Protein AF-X1VTL2-F1 (afdb_monomer_lite)

Radius of gyration: 20.29 Å; chains: 1; bounding box: 48×45×51 Å

Organism: NCBI:txid412755

pLDDT: mean 91.6, std 9.27, range [58.28, 98.62]

Secondary structure (DSSP, 8-state):
------PPPSSSTTBPPEEETTEEE--TTSEEETTTTEEE-SS----SS------SS--TTSEEE--TT--S-SEEEETTTTEEEES-SS-SSSEEE------

Foldseek 3Di:
DDDDPDDDQEDDPQWDWDQDPNDTYTDPQAGQDPVVRDTGHPDDDDDDDDDDQDDPDWALASDFAPDPVRPQTCWGQGRPVCAIEGSHSHAPDNYHYDDDDPD

Structure (mmCIF, N/CA/C/O backbone):
data_AF-X1VTL2-F1
#
_entry.id   AF-X1VTL2-F1
#
loop_
_atom_site.group_PDB
_atom_site.id
_atom_site.type_symbol
_atom_site.label_atom_id
_atom_site.label_alt_id
_atom_site.label_comp_id
_atom_site.label_asym_id
_atom_site.label_entity_id
_atom_site.label_seq_id
_atom_site.pdbx_PDB_ins_code
_atom_site.Cartn_x
_atom_site.Cartn_y
_atom_site.Cartn_z
_atom_site.occupancy
_atom_site.B_iso_or_equiv
_atom_site.auth_seq_id
_atom_site.auth_comp_id
_atom_site.auth_asym_id
_atom_site.auth_atom_id
_atom_site.pdbx_PDB_model_num
ATOM 1 N N . MET A 1 1 ? 30.341 22.150 -33.792 1.00 69.12 1 MET A N 1
ATOM 2 C CA . MET A 1 1 ? 29.719 21.938 -32.472 1.00 69.12 1 MET A CA 1
ATOM 3 C C . MET A 1 1 ? 28.867 20.698 -32.637 1.00 69.12 1 MET A C 1
ATOM 5 O O . MET A 1 1 ? 27.879 20.767 -33.353 1.00 69.12 1 MET A O 1
ATOM 9 N N . GLU A 1 2 ? 29.345 19.554 -32.153 1.00 63.78 2 GLU A N 1
ATOM 10 C CA . GLU A 1 2 ? 28.605 18.291 -32.256 1.00 63.78 2 GLU A CA 1
ATOM 11 C C . GLU A 1 2 ? 27.308 18.436 -31.454 1.00 63.78 2 GLU A C 1
ATOM 13 O O . GLU A 1 2 ? 27.327 18.770 -30.268 1.00 63.78 2 GLU A O 1
ATOM 18 N N . LEU A 1 3 ? 26.179 18.275 -32.135 1.00 66.06 3 LEU A N 1
ATOM 19 C CA . LEU A 1 3 ? 24.852 18.344 -31.545 1.00 66.06 3 LEU A CA 1
ATOM 20 C C . LEU A 1 3 ? 24.576 16.953 -30.973 1.00 66.06 3 LEU A C 1
ATOM 22 O O . LEU A 1 3 ? 24.171 16.051 -31.702 1.00 66.06 3 LEU A O 1
ATOM 26 N N . PHE A 1 4 ? 24.861 16.745 -29.686 1.00 72.88 4 PHE A N 1
ATOM 27 C CA . PHE A 1 4 ? 24.452 15.508 -29.024 1.00 72.88 4 PHE A CA 1
ATOM 28 C C . PHE A 1 4 ? 22.918 15.434 -29.084 1.00 72.88 4 PHE A C 1
ATOM 30 O O . PHE A 1 4 ? 22.262 16.388 -28.651 1.00 72.88 4 PHE A O 1
ATOM 37 N N . PRO A 1 5 ? 22.322 14.366 -29.647 1.00 72.62 5 PRO A N 1
ATOM 38 C CA . PRO A 1 5 ? 20.874 14.243 -29.672 1.00 72.62 5 PRO A CA 1
ATOM 39 C C . PRO A 1 5 ? 20.358 14.276 -28.233 1.00 72.62 5 PRO A C 1
ATOM 41 O O . PRO A 1 5 ? 20.933 13.645 -27.345 1.00 72.62 5 PRO A O 1
ATOM 44 N N . LEU A 1 6 ? 19.282 15.030 -28.001 1.00 66.31 6 LEU A N 1
ATOM 45 C CA . LEU A 1 6 ? 18.597 15.029 -26.714 1.00 66.31 6 LEU A CA 1
ATOM 46 C C . LEU A 1 6 ? 18.097 13.598 -26.476 1.00 66.31 6 LEU A C 1
ATOM 48 O O . LEU A 1 6 ? 17.158 13.150 -27.136 1.00 66.31 6 LEU A O 1
ATOM 52 N N . LEU A 1 7 ? 18.765 12.857 -25.591 1.00 72.88 7 LEU A N 1
ATOM 53 C CA . LEU A 1 7 ? 18.305 11.543 -25.158 1.00 72.88 7 LEU A CA 1
ATOM 54 C C . LEU A 1 7 ? 16.907 11.727 -24.562 1.00 72.88 7 LEU A C 1
ATOM 56 O O . LEU A 1 7 ? 16.725 12.456 -23.586 1.00 72.88 7 LEU A O 1
ATOM 60 N N . ARG A 1 8 ? 15.907 11.117 -25.198 1.00 83.88 8 ARG A N 1
ATOM 61 C CA . ARG A 1 8 ? 14.551 11.062 -24.653 1.00 83.88 8 ARG A CA 1
ATOM 62 C C . ARG A 1 8 ? 14.554 10.032 -23.517 1.00 83.88 8 ARG A C 1
ATOM 64 O O . ARG A 1 8 ? 15.197 8.996 -23.688 1.00 83.88 8 ARG A O 1
ATOM 71 N N . PRO A 1 9 ? 13.861 10.286 -22.394 1.00 89.94 9 PRO A N 1
ATOM 72 C CA . PRO A 1 9 ? 13.593 9.242 -21.409 1.00 89.94 9 PRO A CA 1
ATOM 73 C C . PRO A 1 9 ? 12.948 8.023 -22.085 1.00 89.94 9 PRO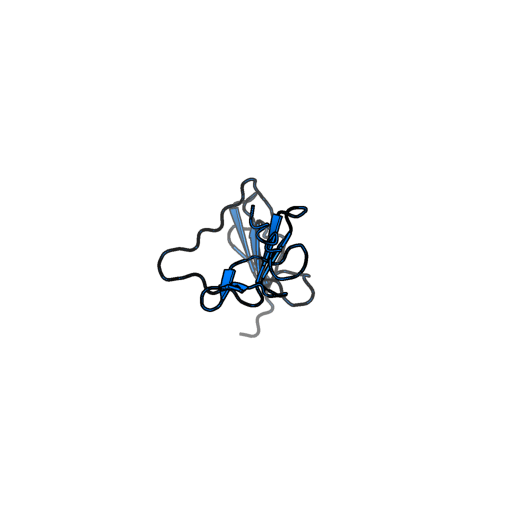 A C 1
ATOM 75 O O . PRO A 1 9 ? 12.203 8.186 -23.058 1.00 89.94 9 PRO A O 1
ATOM 78 N N . ALA A 1 10 ? 13.255 6.822 -21.604 1.00 91.75 10 ALA A N 1
ATOM 79 C CA . ALA A 1 10 ? 12.615 5.595 -22.063 1.00 91.75 10 ALA A CA 1
ATOM 80 C C . ALA A 1 10 ? 11.128 5.571 -21.659 1.00 91.75 10 ALA A C 1
ATOM 82 O O . ALA A 1 10 ? 10.749 6.200 -20.675 1.00 91.75 10 ALA A O 1
ATOM 83 N N . GLY A 1 11 ? 10.291 4.831 -22.389 1.00 93.62 11 GLY A N 1
ATOM 84 C CA . GLY A 1 11 ? 8.904 4.589 -21.978 1.00 93.62 11 GLY A CA 1
ATOM 85 C C . GLY A 1 11 ? 7.888 5.690 -22.283 1.00 93.62 11 GLY A C 1
ATOM 86 O O . GLY A 1 11 ? 8.177 6.688 -22.950 1.00 93.62 11 GLY A O 1
ATOM 87 N N . ASN A 1 12 ? 6.662 5.464 -21.810 1.00 94.44 12 ASN A N 1
ATOM 88 C CA . ASN A 1 12 ? 5.560 6.428 -21.865 1.00 94.44 12 ASN A CA 1
ATOM 89 C C . ASN A 1 12 ? 5.587 7.404 -20.676 1.00 94.44 12 ASN A C 1
ATOM 91 O O . ASN A 1 12 ? 6.326 7.224 -19.710 1.00 94.44 12 ASN A O 1
ATOM 95 N N . ASP A 1 13 ? 4.739 8.440 -20.733 1.00 94.06 13 ASP A N 1
ATOM 96 C CA . ASP A 1 13 ? 4.526 9.327 -19.585 1.00 94.06 13 ASP A CA 1
ATOM 97 C C . ASP A 1 13 ? 4.101 8.511 -18.353 1.00 94.06 13 ASP A C 1
ATOM 99 O O . ASP A 1 13 ? 3.363 7.534 -18.476 1.00 94.06 13 ASP A O 1
ATOM 103 N N . THR A 1 14 ? 4.561 8.925 -17.172 1.00 95.88 14 THR A N 1
ATOM 104 C CA . THR A 1 14 ? 4.459 8.230 -15.868 1.00 95.88 14 THR A CA 1
ATOM 105 C C . THR A 1 14 ? 5.358 7.012 -15.643 1.00 95.88 14 THR A C 1
ATOM 107 O O . THR A 1 14 ? 5.531 6.639 -14.483 1.00 95.88 14 THR A O 1
ATOM 110 N N . GLU A 1 15 ? 5.975 6.410 -16.664 1.00 97.06 15 GLU A N 1
ATOM 111 C CA . GLU A 1 15 ? 6.901 5.287 -16.446 1.00 97.06 15 GLU A CA 1
ATOM 112 C C . GLU A 1 15 ? 8.207 5.764 -15.786 1.00 97.06 15 GLU A C 1
ATOM 114 O O . GLU A 1 15 ? 8.859 6.718 -16.229 1.00 97.06 15 GLU A O 1
ATOM 119 N N . VAL A 1 16 ? 8.599 5.100 -14.696 1.00 96.25 16 VAL A N 1
ATOM 120 C CA . VAL A 1 16 ? 9.783 5.480 -13.917 1.00 96.25 16 VAL A CA 1
ATOM 121 C C . VAL A 1 16 ? 11.052 5.034 -14.644 1.00 96.25 16 VAL A C 1
ATOM 123 O O . VAL A 1 16 ? 11.164 3.891 -15.078 1.00 96.25 16 VAL A O 1
ATOM 126 N N . GLN A 1 17 ? 12.034 5.935 -14.747 1.00 95.12 17 GLN A N 1
ATOM 127 C CA . GLN A 1 17 ? 13.349 5.615 -15.305 1.00 95.12 17 GLN A CA 1
ATOM 128 C C . GLN A 1 17 ? 14.195 4.849 -14.290 1.00 95.12 17 GLN A C 1
ATOM 130 O O . GLN A 1 17 ? 14.367 5.303 -13.156 1.00 95.12 17 GLN A O 1
ATOM 135 N N . PHE A 1 18 ? 14.797 3.743 -14.713 1.00 94.38 18 PHE A N 1
ATOM 136 C CA . PHE A 1 18 ? 15.748 2.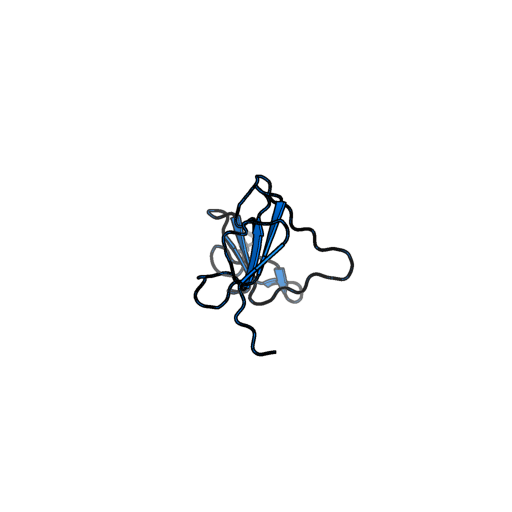989 -13.898 1.00 94.38 18 PHE A CA 1
ATOM 137 C C . PHE A 1 18 ? 16.959 2.542 -14.718 1.00 94.38 18 PHE A C 1
ATOM 139 O O . PHE A 1 18 ? 16.982 2.644 -15.942 1.00 94.38 18 PHE A O 1
ATOM 146 N N . ASN A 1 19 ? 18.003 2.085 -14.027 1.00 92.81 19 ASN A N 1
ATOM 147 C CA . ASN A 1 19 ? 19.170 1.495 -14.672 1.00 92.81 19 ASN A CA 1
ATOM 148 C C . ASN A 1 19 ? 18.842 0.070 -15.130 1.00 92.81 19 ASN A C 1
ATOM 150 O O . ASN A 1 19 ? 18.685 -0.820 -14.295 1.00 92.81 19 ASN A O 1
ATOM 154 N N . ASP A 1 20 ? 18.796 -0.135 -16.438 1.00 94.25 20 ASP A N 1
ATOM 155 C CA . ASP A 1 20 ? 18.550 -1.420 -17.080 1.00 94.25 20 ASP A CA 1
ATOM 156 C C . ASP A 1 20 ? 19.814 -1.872 -17.816 1.00 94.25 20 ASP A C 1
ATOM 158 O O . ASP A 1 20 ? 20.006 -1.607 -18.995 1.00 94.25 20 ASP A O 1
ATOM 162 N N . GLY A 1 21 ? 20.767 -2.467 -17.097 1.00 93.31 21 GLY A N 1
ATOM 163 C CA . GLY A 1 21 ? 22.008 -2.933 -17.725 1.00 93.31 21 GLY A CA 1
ATOM 164 C C . GLY A 1 21 ? 22.891 -1.811 -18.294 1.00 93.31 21 GLY A C 1
ATOM 165 O O . GLY A 1 21 ? 23.461 -1.966 -19.371 1.00 93.31 21 GLY A O 1
ATOM 166 N N . LEU A 1 22 ? 23.057 -0.711 -17.547 1.00 91.38 22 LEU A N 1
ATOM 167 C CA . LEU A 1 22 ? 23.854 0.485 -17.888 1.00 91.38 22 LEU A CA 1
ATOM 168 C C . LEU A 1 22 ? 23.204 1.443 -18.900 1.00 91.38 22 LEU A C 1
ATOM 170 O O . LEU A 1 22 ? 23.845 2.409 -19.318 1.00 91.38 22 LEU A O 1
ATOM 174 N N . ILE A 1 23 ? 21.938 1.223 -19.254 1.00 89.69 23 ILE A N 1
ATOM 175 C CA . ILE A 1 23 ? 21.105 2.181 -19.993 1.00 89.69 23 ILE A CA 1
ATOM 176 C C . ILE A 1 23 ? 19.915 2.627 -19.136 1.00 89.69 23 ILE A C 1
ATOM 178 O O . ILE A 1 23 ? 19.567 1.977 -18.153 1.00 89.69 23 ILE A O 1
ATOM 182 N N . PHE A 1 24 ? 19.287 3.749 -19.492 1.00 92.94 24 PHE A N 1
ATOM 183 C CA . PHE A 1 24 ? 18.001 4.124 -18.902 1.00 92.94 24 PHE A CA 1
ATOM 184 C C . PHE A 1 24 ? 16.898 3.272 -19.533 1.00 92.94 24 PHE A C 1
ATOM 186 O O . PHE A 1 24 ? 16.674 3.355 -20.741 1.00 92.94 24 PHE A O 1
ATOM 193 N N . GLY A 1 25 ? 16.245 2.454 -18.715 1.00 94.44 25 GLY A N 1
ATOM 194 C CA . GLY A 1 25 ? 15.076 1.662 -19.078 1.00 94.44 25 GLY A CA 1
ATOM 195 C C . GLY A 1 25 ? 13.810 2.178 -18.399 1.00 94.44 25 GLY A C 1
ATOM 196 O O . GLY A 1 25 ? 13.857 3.076 -17.550 1.00 94.44 25 GLY A O 1
ATOM 197 N N . SER A 1 26 ? 12.681 1.589 -18.782 1.00 95.50 26 SER A N 1
ATOM 198 C CA . SER A 1 26 ? 11.372 1.788 -18.163 1.00 95.50 26 SER A CA 1
ATOM 199 C C . SER A 1 26 ? 10.588 0.472 -18.147 1.00 95.50 26 SER A C 1
ATOM 201 O O . SER A 1 26 ? 10.942 -0.483 -18.840 1.00 95.50 26 SER A O 1
ATOM 203 N N . ASP A 1 27 ? 9.524 0.416 -17.347 1.00 94.31 27 ASP A N 1
ATOM 204 C CA . ASP A 1 27 ? 8.582 -0.702 -17.295 1.00 94.31 27 ASP A CA 1
ATOM 205 C C . ASP A 1 27 ? 7.172 -0.126 -17.143 1.00 94.31 27 ASP A C 1
ATOM 207 O O . ASP A 1 27 ? 6.911 0.679 -16.248 1.00 94.31 27 ASP A O 1
ATOM 211 N N . SER A 1 28 ? 6.248 -0.560 -18.000 1.00 94.75 28 SER A N 1
ATOM 212 C CA . SER A 1 28 ? 4.839 -0.147 -17.965 1.00 94.75 28 SER A CA 1
ATOM 213 C C . SER A 1 28 ? 4.122 -0.442 -16.639 1.00 94.75 28 SER A C 1
ATOM 215 O O . SER A 1 28 ? 3.092 0.163 -16.346 1.00 94.75 28 SER A O 1
ATOM 217 N N . THR A 1 29 ? 4.646 -1.367 -15.832 1.00 95.06 29 THR A N 1
ATOM 218 C CA . THR A 1 29 ? 4.112 -1.732 -14.514 1.00 95.06 29 THR A CA 1
ATOM 219 C 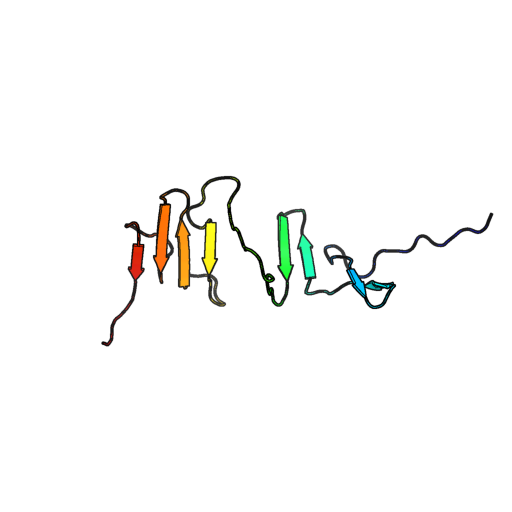C . THR A 1 29 ? 4.785 -0.991 -13.364 1.00 95.06 29 THR A C 1
ATOM 221 O O . THR A 1 29 ? 4.336 -1.145 -12.229 1.00 95.06 29 THR A O 1
ATOM 224 N N . TYR A 1 30 ? 5.819 -0.185 -13.636 1.00 96.56 30 TYR A N 1
ATOM 225 C CA . TYR A 1 30 ? 6.492 0.666 -12.658 1.00 96.56 30 TYR A CA 1
ATOM 226 C C . TYR A 1 30 ? 6.272 2.144 -12.996 1.00 96.56 30 TYR A C 1
ATOM 228 O O . TYR A 1 30 ? 7.049 2.771 -13.722 1.00 96.56 30 TYR A O 1
ATOM 236 N N . THR A 1 31 ? 5.189 2.711 -12.464 1.00 97.31 31 THR A N 1
ATOM 237 C CA . THR A 1 31 ? 4.754 4.074 -12.794 1.00 97.31 31 THR A CA 1
ATOM 238 C C . THR A 1 31 ? 4.643 4.965 -11.562 1.00 97.31 31 THR A C 1
ATOM 240 O O . THR A 1 31 ? 4.344 4.502 -10.461 1.00 97.31 31 THR A O 1
ATOM 243 N N . PHE A 1 32 ? 4.859 6.268 -11.749 1.00 97.88 32 PHE A N 1
ATOM 244 C CA . PHE A 1 32 ? 4.520 7.308 -10.782 1.00 97.88 32 PHE A CA 1
ATOM 245 C C . PHE A 1 32 ? 3.629 8.361 -11.444 1.00 97.88 32 PHE A C 1
ATOM 247 O O . PHE A 1 32 ? 4.055 9.091 -12.343 1.00 97.88 32 PHE A O 1
ATOM 254 N N . ASN A 1 33 ? 2.386 8.464 -10.979 1.00 96.75 33 ASN A N 1
ATOM 255 C CA . ASN A 1 33 ? 1.450 9.483 -11.433 1.00 96.75 33 ASN A CA 1
ATOM 256 C C . ASN A 1 33 ? 1.454 10.671 -10.463 1.00 96.75 33 ASN A C 1
ATOM 258 O O . ASN A 1 33 ? 0.816 10.626 -9.416 1.00 96.75 33 ASN A O 1
ATOM 262 N N . LYS A 1 34 ? 2.123 11.763 -10.847 1.00 95.50 34 LYS A N 1
ATOM 263 C CA . LYS A 1 34 ? 2.217 12.999 -10.046 1.00 95.50 34 LYS A CA 1
ATOM 264 C C . LYS A 1 34 ? 0.888 13.730 -9.832 1.00 95.50 34 LYS A C 1
ATOM 266 O O . LYS A 1 34 ? 0.820 14.631 -9.010 1.00 95.50 34 LYS A O 1
ATOM 271 N N . ALA A 1 35 ? -0.136 13.444 -10.639 1.00 96.00 35 ALA A N 1
ATOM 272 C CA . ALA A 1 35 ? -1.442 14.074 -10.465 1.00 96.00 35 ALA A CA 1
ATOM 273 C C . ALA A 1 35 ? -2.208 13.445 -9.293 1.00 96.00 35 ALA A C 1
ATOM 275 O O . ALA A 1 35 ? -3.050 14.107 -8.693 1.00 96.00 35 ALA A O 1
ATOM 276 N N . THR A 1 36 ? -1.915 12.181 -8.978 1.00 94.25 36 THR A N 1
ATOM 277 C CA . THR A 1 36 ? -2.555 11.410 -7.904 1.00 94.25 36 THR A CA 1
ATOM 278 C C . THR A 1 36 ? -1.569 10.973 -6.817 1.00 94.25 36 THR A C 1
ATOM 280 O O . THR A 1 36 ? -1.941 10.196 -5.942 1.00 94.25 36 THR A O 1
ATOM 283 N N . ASP A 1 37 ? -0.307 11.404 -6.908 1.00 94.12 37 ASP A N 1
ATOM 284 C CA . ASP A 1 37 ? 0.825 10.974 -6.075 1.00 94.12 37 ASP A CA 1
ATOM 285 C C . ASP A 1 37 ? 0.897 9.450 -5.874 1.00 94.12 37 ASP A C 1
ATOM 287 O O . ASP A 1 37 ? 1.236 8.941 -4.806 1.00 94.12 37 ASP A O 1
ATOM 291 N N . THR A 1 38 ? 0.551 8.696 -6.921 1.00 93.19 38 THR A N 1
ATOM 292 C CA . THR A 1 38 ? 0.428 7.237 -6.854 1.00 93.19 38 THR A CA 1
ATOM 293 C C . THR A 1 38 ? 1.633 6.567 -7.492 1.00 93.19 38 THR A C 1
ATOM 295 O O . THR A 1 38 ? 1.906 6.772 -8.675 1.00 93.19 38 THR A O 1
ATOM 298 N N . LEU A 1 39 ? 2.317 5.720 -6.723 1.00 95.19 39 LEU A N 1
ATOM 299 C CA . LEU A 1 39 ? 3.282 4.756 -7.238 1.00 95.19 39 LEU A CA 1
ATOM 300 C C . LEU A 1 39 ? 2.573 3.427 -7.524 1.00 95.19 39 LEU A C 1
ATOM 302 O O . LEU A 1 39 ? 1.941 2.873 -6.627 1.00 95.19 39 LEU A O 1
ATOM 306 N N . THR A 1 40 ? 2.720 2.895 -8.736 1.00 95.25 40 THR A N 1
ATOM 307 C CA . THR A 1 40 ? 2.258 1.546 -9.094 1.00 95.25 40 THR A CA 1
ATOM 308 C C . THR A 1 40 ? 3.462 0.661 -9.368 1.00 95.25 40 THR A C 1
ATOM 310 O O . THR A 1 40 ? 4.369 1.059 -10.095 1.00 95.25 40 THR A O 1
ATOM 313 N N . VAL A 1 41 ? 3.463 -0.533 -8.779 1.00 95.31 41 VAL A N 1
ATOM 314 C CA . VAL A 1 41 ? 4.418 -1.612 -9.052 1.00 95.31 41 VAL A CA 1
ATOM 315 C C . VAL A 1 41 ? 3.642 -2.920 -9.145 1.00 95.31 41 VAL A C 1
ATOM 317 O O . VAL A 1 41 ? 2.765 -3.168 -8.320 1.00 95.31 41 VAL A O 1
ATOM 320 N N . GLY A 1 42 ? 3.955 -3.773 -10.124 1.00 91.88 42 GLY A N 1
ATOM 321 C CA . GLY A 1 42 ? 3.281 -5.072 -10.261 1.00 91.88 42 GLY A CA 1
ATOM 322 C C . GLY A 1 42 ? 3.469 -5.982 -9.037 1.00 91.88 42 GLY A C 1
ATOM 323 O O . GLY A 1 42 ? 2.564 -6.722 -8.660 1.00 91.88 42 GLY A O 1
ATOM 324 N N . CYS A 1 43 ? 4.633 -5.903 -8.388 1.00 88.38 43 CYS A N 1
ATOM 325 C CA . CYS A 1 43 ? 4.927 -6.564 -7.120 1.00 88.38 43 CYS A CA 1
ATOM 326 C C . CYS A 1 43 ? 5.955 -5.736 -6.336 1.00 88.38 43 CYS A C 1
ATOM 328 O O . CYS A 1 43 ? 6.943 -5.276 -6.907 1.00 88.38 43 CYS A O 1
ATOM 330 N N . ALA A 1 44 ? 5.744 -5.564 -5.029 1.00 89.25 44 ALA A N 1
ATOM 331 C CA . ALA A 1 44 ? 6.663 -4.857 -4.144 1.00 89.25 44 ALA A CA 1
ATOM 332 C C . ALA A 1 44 ? 7.246 -5.813 -3.098 1.00 89.25 44 ALA A C 1
ATOM 334 O O . ALA A 1 44 ? 6.514 -6.380 -2.291 1.00 89.25 44 ALA A O 1
ATOM 335 N N . THR A 1 45 ? 8.572 -5.951 -3.061 1.00 88.25 45 THR A N 1
ATOM 336 C CA . THR A 1 45 ? 9.292 -6.517 -1.909 1.00 88.25 45 THR A CA 1
ATOM 337 C C . THR A 1 45 ? 10.104 -5.401 -1.261 1.00 88.25 45 THR A C 1
ATOM 339 O O . THR A 1 45 ? 10.951 -4.799 -1.917 1.00 88.25 45 THR A O 1
ATOM 342 N N . ILE A 1 46 ? 9.850 -5.108 0.017 1.00 88.62 46 ILE A N 1
ATOM 343 C CA . ILE A 1 46 ? 10.565 -4.070 0.775 1.00 88.62 46 ILE A CA 1
ATOM 344 C C . ILE A 1 46 ? 11.636 -4.764 1.634 1.00 88.62 46 ILE A C 1
ATOM 346 O O . ILE A 1 46 ? 11.325 -5.691 2.376 1.00 88.62 46 ILE A O 1
ATOM 350 N N . GLY A 1 47 ? 12.902 -4.364 1.454 1.00 83.12 47 GLY A N 1
ATOM 351 C CA . GLY A 1 47 ? 14.107 -5.042 1.961 1.00 83.12 47 GLY A CA 1
ATOM 352 C C . GLY A 1 47 ? 14.348 -4.993 3.486 1.00 83.12 47 GLY A C 1
ATOM 353 O O . GLY A 1 47 ? 13.458 -4.651 4.258 1.00 83.12 47 GLY A O 1
ATOM 354 N N . PRO A 1 48 ? 15.570 -5.331 3.951 1.00 74.62 48 PRO A N 1
ATOM 355 C CA . PRO A 1 48 ? 15.800 -6.023 5.229 1.00 74.62 48 PRO A CA 1
ATOM 356 C C . PRO A 1 48 ? 15.708 -5.167 6.502 1.00 74.62 48 PRO A C 1
ATOM 358 O O . PRO A 1 48 ? 15.980 -5.679 7.58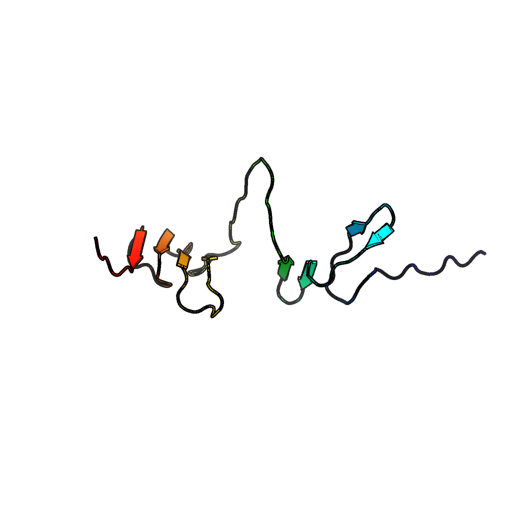5 1.00 74.62 48 PRO A O 1
ATOM 361 N N . SER A 1 49 ? 15.404 -3.874 6.397 1.00 87.69 49 SER A N 1
ATOM 362 C CA . SER A 1 49 ? 15.333 -2.984 7.560 1.00 87.69 49 SER A CA 1
ATOM 363 C C . SER A 1 49 ? 13.895 -2.860 8.054 1.00 87.69 49 SER A C 1
ATOM 365 O O . SER A 1 49 ? 13.411 -3.735 8.765 1.00 87.69 49 SER A O 1
ATOM 367 N N . THR A 1 50 ? 13.200 -1.782 7.700 1.00 87.06 50 THR A N 1
ATOM 368 C CA . THR A 1 50 ? 11.848 -1.502 8.182 1.00 87.06 50 THR A CA 1
ATOM 369 C C . THR A 1 50 ? 10.998 -0.906 7.068 1.00 87.06 50 THR A C 1
ATOM 371 O O . THR A 1 50 ? 11.480 -0.124 6.250 1.00 87.06 50 THR A O 1
ATOM 374 N N . ALA A 1 51 ? 9.714 -1.262 7.059 1.00 91.19 51 ALA A N 1
ATOM 375 C CA . ALA A 1 51 ? 8.684 -0.568 6.301 1.00 91.19 51 ALA A CA 1
ATOM 376 C C . ALA A 1 51 ? 7.824 0.216 7.298 1.00 91.19 51 ALA A C 1
ATOM 378 O O . ALA A 1 51 ? 7.220 -0.377 8.191 1.00 91.19 51 ALA A O 1
ATOM 379 N N . VAL A 1 52 ? 7.799 1.543 7.171 1.00 90.44 52 VAL A N 1
ATOM 380 C CA . VAL A 1 52 ? 6.913 2.412 7.953 1.00 90.44 52 VAL A CA 1
ATOM 381 C C . VAL A 1 52 ? 5.908 3.018 6.997 1.00 90.44 52 VAL A C 1
ATOM 383 O O . VAL A 1 52 ? 6.277 3.733 6.068 1.00 90.44 52 VAL A O 1
ATOM 386 N N . PHE A 1 53 ? 4.638 2.742 7.252 1.00 92.88 53 PHE A N 1
ATOM 387 C CA . PHE A 1 53 ? 3.537 3.438 6.617 1.00 92.88 53 PHE A CA 1
ATOM 388 C C . PHE A 1 53 ? 3.060 4.490 7.623 1.00 92.88 53 PHE A C 1
ATOM 390 O O . PHE A 1 53 ? 2.737 4.146 8.759 1.00 92.88 53 PHE A O 1
ATOM 397 N N . GLN A 1 54 ? 2.989 5.754 7.212 1.00 94.50 54 GLN A N 1
ATOM 398 C CA . GLN A 1 54 ? 2.485 6.859 8.032 1.00 94.50 54 GLN A CA 1
ATOM 399 C C . GLN A 1 54 ? 1.820 7.882 7.104 1.00 94.50 54 GLN A C 1
ATOM 401 O O . GLN A 1 54 ? 2.498 8.371 6.196 1.00 94.50 54 GLN A O 1
ATOM 406 N N . PRO A 1 55 ? 0.536 8.234 7.289 1.00 92.75 55 PRO A N 1
ATOM 407 C CA . PRO A 1 55 ? -0.075 9.258 6.462 1.00 92.75 55 PRO A CA 1
ATOM 408 C C . PRO A 1 55 ? 0.292 10.655 6.980 1.00 92.75 55 PRO A C 1
ATOM 410 O O . PRO A 1 55 ? 0.557 10.847 8.169 1.00 92.75 55 PRO A O 1
ATOM 413 N N . ALA A 1 56 ? 0.279 11.647 6.086 1.00 93.50 56 ALA A N 1
ATOM 414 C CA . ALA A 1 56 ? 0.484 13.056 6.443 1.00 93.50 56 ALA A CA 1
ATOM 415 C C . ALA A 1 56 ? -0.729 13.678 7.165 1.00 93.50 56 ALA A C 1
ATOM 417 O O . ALA A 1 56 ? -0.633 14.753 7.754 1.00 93.50 56 ALA A O 1
ATOM 418 N N . SER A 1 57 ? -1.889 13.032 7.090 1.00 96.25 57 SER A N 1
ATOM 419 C CA . SER A 1 57 ? -3.128 13.419 7.763 1.00 96.25 57 SER A CA 1
ATOM 420 C C . SER A 1 57 ? -3.922 12.167 8.085 1.00 96.25 57 SER A C 1
ATOM 422 O O . SER A 1 57 ? -3.806 11.170 7.373 1.00 96.25 57 SER A O 1
ATOM 424 N N . ASP A 1 58 ? -4.727 12.216 9.139 1.00 97.69 58 ASP A N 1
ATOM 425 C CA . ASP A 1 58 ? -5.486 11.041 9.536 1.00 97.69 58 ASP A CA 1
ATOM 426 C C . ASP A 1 58 ? -6.478 10.588 8.463 1.00 97.69 58 ASP A C 1
ATOM 428 O O . ASP A 1 58 ? -7.093 11.403 7.774 1.00 97.69 58 ASP A O 1
ATOM 432 N N . SER A 1 59 ? -6.642 9.271 8.345 1.00 97.38 59 SER A N 1
ATOM 433 C CA . SER A 1 59 ? -7.582 8.648 7.420 1.00 97.38 59 SER A CA 1
ATOM 434 C C . SER A 1 59 ? -8.222 7.416 8.046 1.00 97.38 59 SER A C 1
ATOM 436 O O . SER A 1 59 ? -7.548 6.589 8.668 1.00 97.38 59 SER A O 1
ATOM 438 N N . THR A 1 60 ? -9.522 7.246 7.806 1.00 98.00 60 THR A N 1
ATOM 439 C CA . THR A 1 60 ? -10.259 6.032 8.180 1.00 98.00 60 THR A CA 1
ATOM 440 C C . THR A 1 60 ? -9.860 4.816 7.341 1.00 98.00 60 THR A C 1
ATOM 442 O O . THR A 1 60 ? -10.209 3.692 7.698 1.00 98.00 60 THR A O 1
ATOM 445 N N . THR A 1 61 ? -9.117 5.023 6.250 1.00 96.94 61 THR A N 1
ATOM 446 C CA . THR A 1 61 ? -8.643 3.993 5.313 1.00 96.94 61 THR A CA 1
ATOM 447 C C . THR A 1 61 ? -7.146 4.135 5.030 1.00 96.94 61 THR A C 1
ATOM 449 O O . THR A 1 61 ? -6.703 3.971 3.895 1.00 96.94 61 THR A O 1
ATOM 452 N N . PHE A 1 62 ? -6.357 4.514 6.037 1.00 96.81 62 PHE A N 1
ATOM 453 C CA . PHE A 1 62 ? -4.943 4.854 5.872 1.00 96.81 62 PHE A CA 1
ATOM 454 C C . PHE A 1 62 ? -4.122 3.720 5.224 1.00 96.81 62 PHE A C 1
ATOM 456 O O . PHE A 1 62 ? -3.372 3.965 4.279 1.00 96.81 62 PHE A O 1
ATOM 463 N N . PHE A 1 63 ? -4.269 2.487 5.710 1.00 97.00 63 PHE A N 1
ATOM 464 C CA . PHE A 1 63 ? -3.640 1.314 5.104 1.00 97.00 63 PHE A CA 1
ATOM 465 C C . PHE A 1 63 ? -4.687 0.225 4.915 1.00 97.00 63 PHE A C 1
ATOM 467 O O . PHE A 1 63 ? -5.366 -0.155 5.872 1.00 97.00 63 PHE A O 1
ATOM 474 N N . GLN A 1 64 ? -4.805 -0.284 3.689 1.00 97.25 64 GLN A N 1
ATOM 475 C CA . GLN A 1 64 ? -5.777 -1.312 3.342 1.00 97.25 64 GLN A CA 1
ATOM 476 C C . GLN A 1 64 ? -5.128 -2.481 2.611 1.00 97.25 64 GLN A C 1
ATOM 478 O O . GLN A 1 64 ? -4.286 -2.299 1.734 1.00 97.25 64 GLN A O 1
ATOM 483 N N . VAL A 1 65 ? -5.584 -3.684 2.951 1.00 97.00 65 VAL A N 1
ATOM 484 C CA . VAL A 1 65 ? -5.457 -4.860 2.090 1.00 97.00 65 VAL A CA 1
ATOM 485 C C . VAL A 1 65 ? -6.830 -5.093 1.476 1.00 97.00 65 VAL A C 1
ATOM 487 O O . VAL A 1 65 ? -7.781 -5.419 2.189 1.00 97.00 65 VAL A O 1
ATOM 490 N N . LEU A 1 66 ? -6.926 -4.882 0.168 1.00 96.19 66 LEU A N 1
ATOM 491 C CA . LEU A 1 66 ? -8.133 -5.086 -0.627 1.00 96.19 66 LEU A CA 1
ATOM 492 C C . LEU A 1 66 ? -8.017 -6.39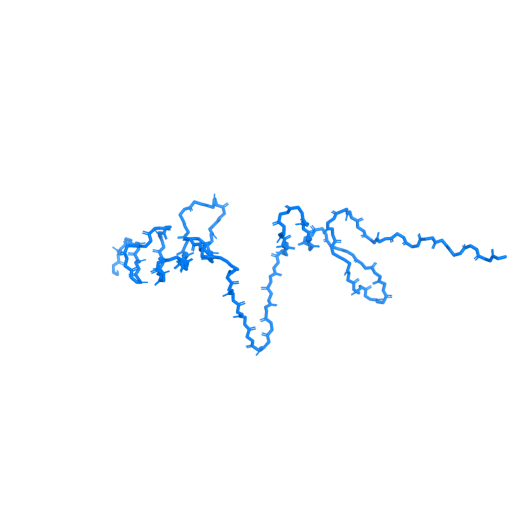4 -1.413 1.00 96.19 66 LEU A C 1
ATOM 494 O O . LEU A 1 66 ? -6.913 -6.882 -1.668 1.00 96.19 66 LEU A O 1
ATOM 498 N N . ASP A 1 67 ? -9.154 -6.954 -1.797 1.00 93.69 67 ASP A N 1
ATOM 499 C CA . ASP A 1 67 ? -9.218 -7.959 -2.847 1.00 93.69 67 ASP A CA 1
ATOM 500 C C . ASP A 1 67 ? -9.401 -7.283 -4.222 1.00 93.69 67 ASP A C 1
ATOM 502 O O . ASP A 1 67 ? -9.220 -6.073 -4.377 1.00 93.69 67 ASP A O 1
ATOM 506 N N . ALA A 1 68 ? -9.716 -8.076 -5.246 1.00 94.69 68 ALA A N 1
ATOM 507 C CA . ALA A 1 68 ? -9.802 -7.589 -6.617 1.00 94.69 68 ALA A CA 1
ATOM 508 C C . ALA A 1 68 ? -10.967 -6.613 -6.868 1.00 94.69 68 ALA A C 1
ATOM 510 O O . ALA A 1 68 ? -10.890 -5.845 -7.827 1.00 94.69 68 ALA A O 1
ATOM 511 N N . ASP A 1 69 ? -12.038 -6.652 -6.066 1.00 95.06 69 ASP A N 1
ATOM 512 C CA . ASP A 1 69 ? -13.212 -5.797 -6.280 1.00 95.06 69 ASP A CA 1
ATOM 513 C C . ASP A 1 69 ? -13.130 -4.452 -5.536 1.00 95.06 69 ASP A C 1
ATOM 515 O O . ASP A 1 69 ? -13.843 -3.510 -5.892 1.00 95.06 69 ASP A O 1
ATOM 519 N N . GLY A 1 70 ? -12.215 -4.333 -4.565 1.00 92.25 70 GLY A N 1
ATOM 520 C CA . GLY A 1 70 ? -11.983 -3.103 -3.806 1.00 92.25 70 GLY A CA 1
ATOM 521 C C . GLY A 1 70 ? -13.106 -2.752 -2.826 1.00 92.25 70 GLY A C 1
ATOM 522 O O . GLY A 1 70 ? -13.193 -1.603 -2.393 1.00 92.25 70 GLY A O 1
ATOM 523 N N . GLY A 1 71 ? -13.979 -3.709 -2.504 1.00 94.19 71 GLY A N 1
ATOM 524 C CA . GLY A 1 71 ? -15.127 -3.561 -1.622 1.00 94.19 71 GLY A CA 1
ATOM 525 C C . GLY A 1 71 ? -14.747 -3.553 -0.143 1.00 94.19 71 GLY A C 1
ATOM 526 O O . GLY A 1 71 ? -14.080 -2.644 0.351 1.00 94.19 71 GLY A O 1
ATOM 527 N N . THR A 1 72 ? -15.234 -4.539 0.617 1.00 95.06 72 THR A N 1
ATOM 528 C CA . THR A 1 72 ? -14.897 -4.619 2.048 1.00 95.06 72 THR A CA 1
ATOM 529 C C . THR A 1 72 ? -13.433 -5.033 2.196 1.00 95.06 72 THR A C 1
ATOM 531 O O . THR A 1 72 ? -13.072 -6.115 1.738 1.00 95.06 72 THR A O 1
ATOM 534 N N . PRO A 1 73 ? -12.585 -4.231 2.863 1.00 96.81 73 PRO A N 1
ATOM 535 C CA . PRO A 1 73 ? -11.178 -4.561 3.001 1.00 96.81 73 PRO A CA 1
ATOM 536 C C . PRO A 1 73 ? -10.986 -5.820 3.848 1.00 96.81 73 PRO A C 1
ATOM 538 O O . PRO A 1 73 ? -11.643 -6.012 4.877 1.00 96.81 73 PRO A O 1
ATOM 541 N N . ILE A 1 74 ? -10.011 -6.637 3.452 1.00 96.75 74 ILE A N 1
ATOM 542 C CA . ILE A 1 74 ? -9.526 -7.773 4.242 1.00 96.75 74 ILE A CA 1
ATOM 543 C C . ILE A 1 74 ? -8.920 -7.247 5.551 1.00 96.75 74 ILE A C 1
ATOM 545 O O . ILE A 1 74 ? -9.219 -7.771 6.622 1.00 96.75 74 ILE A O 1
ATOM 549 N N . LEU A 1 75 ? -8.122 -6.176 5.470 1.00 97.75 75 LEU A N 1
ATOM 550 C CA . LEU A 1 75 ? -7.543 -5.446 6.602 1.00 97.75 75 LEU A CA 1
ATOM 551 C C . LEU A 1 75 ? -7.700 -3.942 6.367 1.00 97.75 75 LEU A C 1
ATOM 553 O O . LEU A 1 75 ? -7.365 -3.460 5.287 1.00 97.75 75 LEU A O 1
ATOM 557 N N . ASN A 1 76 ? -8.134 -3.204 7.386 1.00 98.31 76 ASN A N 1
ATOM 558 C CA . ASN A 1 76 ? -8.213 -1.746 7.382 1.00 98.31 76 ASN A CA 1
ATOM 559 C C . ASN A 1 76 ? -7.535 -1.163 8.624 1.00 98.31 76 ASN A C 1
ATOM 561 O O . ASN A 1 76 ? -7.886 -1.523 9.749 1.00 98.31 76 ASN A O 1
ATOM 565 N N . ILE A 1 77 ? -6.603 -0.235 8.426 1.00 98.56 77 ILE A N 1
ATOM 566 C CA . ILE A 1 77 ? -6.007 0.570 9.493 1.00 98.56 77 ILE A CA 1
ATOM 567 C C . ILE A 1 77 ? -6.625 1.966 9.439 1.00 98.56 77 ILE A C 1
ATOM 569 O O . ILE A 1 77 ? -6.434 2.703 8.472 1.00 98.56 77 ILE A O 1
ATOM 573 N N . ASP A 1 78 ? -7.360 2.310 10.492 1.00 98.38 78 ASP A N 1
ATOM 574 C CA . ASP A 1 78 ? -8.000 3.606 10.701 1.00 98.38 78 ASP A CA 1
ATOM 575 C C . ASP A 1 78 ? -7.113 4.438 11.632 1.00 98.38 78 ASP A C 1
ATOM 577 O O . ASP A 1 78 ? -7.052 4.184 12.840 1.00 98.38 78 ASP A O 1
ATOM 581 N N . SER A 1 79 ? -6.397 5.410 11.064 1.00 98.12 79 SER A N 1
ATOM 582 C CA . SER A 1 79 ? -5.515 6.283 11.840 1.00 98.12 79 SER A CA 1
ATOM 583 C C . SER A 1 79 ? -6.279 7.412 12.535 1.00 98.12 79 SER A C 1
ATOM 585 O O . SER A 1 79 ? -5.808 7.905 13.549 1.00 98.12 79 SER A O 1
ATOM 587 N N . THR A 1 80 ? -7.477 7.775 12.057 1.00 98.31 80 THR A N 1
ATOM 588 C CA . THR A 1 80 ? -8.335 8.792 12.693 1.00 98.31 80 THR A CA 1
ATOM 589 C C . THR A 1 80 ? -8.822 8.341 14.064 1.00 98.31 80 THR A C 1
ATOM 591 O O . THR A 1 80 ? -8.886 9.136 14.998 1.00 98.31 80 THR A O 1
ATOM 594 N N . ASN A 1 81 ? -9.192 7.066 14.188 1.00 98.25 81 ASN A N 1
ATOM 595 C CA . ASN A 1 81 ? -9.740 6.506 15.423 1.00 98.25 81 ASN A CA 1
ATOM 596 C C . ASN A 1 81 ? -8.767 5.571 16.157 1.00 98.25 81 ASN A C 1
ATOM 598 O O . ASN A 1 81 ? -9.142 5.030 17.202 1.00 98.25 81 ASN A O 1
ATOM 602 N N . GLU A 1 82 ? -7.567 5.353 15.609 1.00 98.19 82 GLU A N 1
ATOM 603 C CA . GLU A 1 82 ? -6.540 4.431 16.116 1.00 98.19 82 GLU A CA 1
ATOM 604 C C . GLU A 1 82 ? -7.046 2.976 16.221 1.00 98.19 82 GLU A C 1
ATOM 606 O O . GLU A 1 82 ? -6.958 2.327 17.273 1.00 98.19 82 GLU A O 1
ATOM 611 N N . ARG A 1 83 ? -7.632 2.456 15.132 1.00 98.62 83 ARG A N 1
ATOM 612 C CA . ARG A 1 83 ? -8.286 1.134 15.100 1.00 98.62 83 ARG A CA 1
ATOM 613 C C . ARG A 1 83 ? -7.801 0.249 13.959 1.00 98.62 83 ARG A C 1
ATOM 615 O O . ARG A 1 83 ? -7.393 0.721 12.902 1.00 98.62 83 ARG A O 1
ATOM 622 N N . VAL A 1 84 ? -7.936 -1.058 14.168 1.00 98.56 84 VAL A N 1
ATOM 623 C CA . VAL A 1 84 ? -7.693 -2.106 13.173 1.00 98.56 84 VAL A CA 1
ATOM 624 C C . VAL A 1 84 ? -8.989 -2.871 12.917 1.00 98.56 84 VAL A C 1
ATOM 626 O O . VAL A 1 84 ? -9.595 -3.413 13.844 1.00 98.56 84 VAL A O 1
ATOM 629 N N . GLY A 1 85 ? -9.411 -2.920 11.658 1.00 98.19 85 GLY A N 1
ATOM 630 C CA . GLY A 1 85 ? -10.520 -3.734 11.170 1.00 98.19 85 GLY A CA 1
ATOM 631 C C . GLY A 1 85 ? -10.019 -4.925 10.357 1.00 98.19 85 GLY A C 1
ATOM 632 O O . GLY A 1 85 ? -9.125 -4.762 9.532 1.00 98.19 85 GLY A O 1
ATOM 633 N N . ILE A 1 86 ? -10.601 -6.107 10.556 1.00 97.31 86 ILE A N 1
ATOM 634 C CA . ILE A 1 86 ? -10.423 -7.278 9.684 1.00 97.31 86 ILE A CA 1
ATOM 635 C C . ILE A 1 86 ? -11.803 -7.668 9.151 1.00 97.31 86 ILE A C 1
ATOM 637 O O . ILE A 1 86 ? -12.727 -7.867 9.942 1.00 97.31 86 ILE A O 1
ATOM 641 N N . GLY A 1 87 ? -11.954 -7.728 7.826 1.00 96.06 87 GLY A N 1
ATOM 642 C CA . GLY A 1 87 ? -13.250 -7.954 7.172 1.00 96.06 87 GLY A CA 1
ATOM 643 C C . GLY A 1 87 ? -14.251 -6.802 7.349 1.00 96.06 87 GLY A C 1
ATOM 644 O O . GLY A 1 87 ? -15.458 -7.003 7.251 1.00 96.06 87 GLY A O 1
ATOM 645 N N . THR A 1 88 ? -13.781 -5.592 7.666 1.00 96.81 88 THR A N 1
ATOM 646 C CA . THR A 1 88 ? -14.630 -4.408 7.869 1.00 96.81 88 THR A CA 1
ATOM 647 C C . THR A 1 88 ? -13.878 -3.113 7.567 1.00 96.81 88 THR A C 1
ATOM 649 O O . THR A 1 88 ? -12.736 -2.938 7.989 1.00 96.81 88 THR A O 1
ATOM 652 N N . ALA A 1 89 ? -14.535 -2.180 6.869 1.00 96.81 89 ALA A N 1
ATOM 653 C CA . ALA A 1 89 ? -14.004 -0.841 6.587 1.00 96.81 89 ALA A CA 1
ATOM 654 C C . ALA A 1 89 ? -14.187 0.148 7.753 1.00 96.81 89 ALA A C 1
ATOM 656 O O . ALA A 1 89 ? -13.539 1.188 7.791 1.00 96.81 89 ALA A O 1
ATOM 657 N N . THR A 1 90 ? -15.083 -0.152 8.699 1.00 97.12 90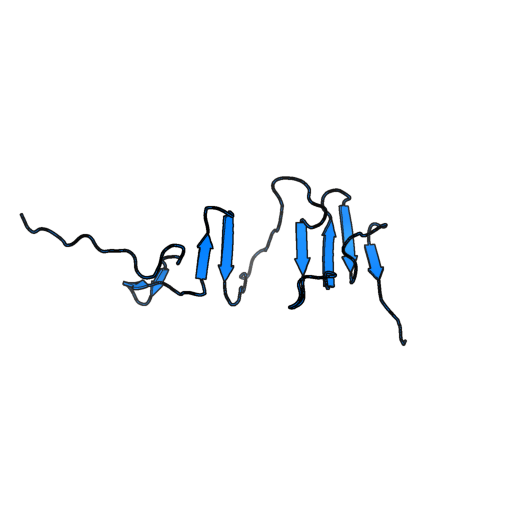 THR A N 1
ATOM 658 C CA . THR A 1 90 ? -15.485 0.775 9.768 1.00 97.12 90 THR A CA 1
ATOM 659 C C . THR A 1 90 ? -15.353 0.101 11.138 1.00 97.12 90 THR A C 1
ATOM 661 O O . THR A 1 90 ? -16.358 -0.305 11.735 1.00 97.12 90 THR A O 1
ATOM 664 N N . PRO A 1 91 ? -14.125 -0.084 11.653 1.00 98.12 91 PRO A N 1
ATOM 665 C CA . PRO A 1 91 ? -13.916 -0.676 12.968 1.00 98.12 91 PRO A CA 1
ATOM 666 C C . PRO A 1 91 ? -14.572 0.165 14.079 1.00 98.12 91 PRO A C 1
ATOM 668 O O . PRO A 1 91 ? -14.319 1.363 14.217 1.00 98.12 91 PRO A O 1
ATOM 671 N N . SER A 1 92 ? -15.419 -0.461 14.902 1.00 97.81 92 SER A N 1
ATOM 672 C CA . SER A 1 92 ? -16.110 0.192 16.030 1.00 97.81 92 SER A CA 1
ATOM 673 C C . SER A 1 92 ? -15.326 0.107 17.348 1.00 97.81 92 SER A C 1
ATOM 675 O O . SER A 1 92 ? -15.618 0.831 18.299 1.00 97.81 92 SER A O 1
ATOM 677 N N . THR A 1 93 ? -14.299 -0.741 17.391 1.00 98.12 93 THR A N 1
ATOM 678 C CA . THR A 1 93 ? -13.416 -1.009 18.535 1.00 98.12 93 THR A CA 1
ATOM 679 C C . THR A 1 93 ? -11.949 -0.980 18.099 1.00 98.12 93 THR A C 1
ATOM 681 O O . THR A 1 93 ? -11.661 -1.010 16.905 1.00 98.12 93 THR A O 1
ATOM 684 N N . LYS A 1 94 ? -11.003 -0.938 19.055 1.00 98.06 94 LYS A N 1
ATOM 685 C CA . LYS A 1 94 ? -9.550 -0.918 18.761 1.00 98.06 94 LYS A CA 1
ATOM 686 C C . LYS A 1 94 ? -9.114 -2.033 17.808 1.00 98.06 94 LYS A C 1
ATOM 688 O O . LYS A 1 94 ? -8.348 -1.786 16.888 1.00 98.06 94 LYS A O 1
ATOM 693 N N . LEU A 1 95 ? -9.630 -3.237 18.031 1.00 97.81 95 LEU A N 1
ATOM 694 C CA . LEU A 1 95 ? -9.571 -4.350 17.095 1.00 97.81 95 LEU A CA 1
ATOM 695 C C . LEU A 1 95 ? -11.013 -4.791 16.832 1.00 97.81 95 LEU A C 1
ATOM 697 O O . LEU A 1 95 ? -11.718 -5.130 17.786 1.00 97.81 95 LEU A O 1
ATOM 701 N N . HIS A 1 96 ? -11.458 -4.748 15.578 1.00 97.75 96 HIS A N 1
ATOM 702 C CA . HIS A 1 96 ? -12.782 -5.201 15.149 1.00 97.75 96 HIS A CA 1
ATOM 703 C C . HIS A 1 96 ? -12.621 -6.267 14.063 1.00 97.75 96 HIS A C 1
ATOM 705 O O . HIS A 1 96 ? -12.174 -5.973 12.958 1.00 97.75 96 HIS A O 1
ATOM 711 N N . LEU A 1 97 ? -12.977 -7.506 14.385 1.00 95.69 97 LEU A N 1
ATOM 712 C CA . LEU A 1 97 ? -13.003 -8.616 13.439 1.00 95.69 97 LEU A CA 1
ATOM 713 C C . LEU A 1 97 ? -14.455 -8.894 13.049 1.00 95.69 97 LEU A C 1
ATOM 715 O O . LEU A 1 97 ? -15.274 -9.192 13.918 1.00 95.69 97 LEU A O 1
ATOM 719 N N . VAL A 1 98 ? -14.754 -8.836 11.755 1.00 94.19 98 VAL A N 1
ATOM 720 C CA . VAL A 1 98 ? -16.007 -9.333 11.185 1.00 94.19 98 VAL A CA 1
ATOM 721 C C . VAL A 1 98 ? -15.686 -10.627 10.449 1.00 94.19 98 VAL A C 1
ATOM 723 O O . VAL A 1 98 ? -15.053 -10.626 9.398 1.00 94.19 98 VAL A O 1
ATOM 726 N N . GLY A 1 99 ? -16.104 -11.745 11.030 1.00 83.50 99 GLY A N 1
ATOM 727 C CA . GLY A 1 99 ? -15.945 -13.073 10.456 1.00 83.50 99 GLY A CA 1
ATOM 728 C C . GLY A 1 99 ? -17.172 -13.926 10.743 1.00 83.50 99 GLY A C 1
ATOM 729 O O . GLY A 1 99 ? -17.904 -13.682 11.702 1.00 83.50 99 GLY A O 1
ATOM 730 N N . THR A 1 100 ? -17.397 -14.932 9.905 1.00 71.44 100 THR A N 1
ATOM 731 C CA . THR A 1 100 ? -18.357 -16.004 10.180 1.00 71.44 100 THR A CA 1
ATOM 732 C C . THR A 1 100 ? -17.533 -17.211 10.613 1.00 71.44 100 THR A C 1
ATOM 734 O O . THR A 1 100 ? -16.868 -17.815 9.782 1.00 71.44 100 THR A O 1
ATOM 737 N N . ASN A 1 101 ? -17.467 -17.520 11.909 1.00 66.19 101 ASN A N 1
ATOM 738 C CA . ASN A 1 101 ? -16.825 -18.765 12.348 1.00 66.19 101 ASN A CA 1
ATOM 739 C C . ASN A 1 101 ? -17.668 -19.950 11.846 1.00 66.19 101 ASN A C 1
ATOM 741 O O . ASN A 1 101 ? -18.852 -20.026 12.186 1.00 66.19 101 ASN A O 1
ATOM 745 N N . PRO A 1 102 ? -17.081 -20.930 11.151 1.00 63.38 102 PRO A N 1
ATOM 746 C CA . PRO A 1 102 ? -17.158 -22.305 11.583 1.00 63.38 102 PRO A CA 1
ATOM 747 C C . PRO A 1 102 ? -15.876 -22.574 12.372 1.00 63.38 102 PRO A C 1
ATOM 749 O O . PRO A 1 102 ? -14.781 -22.334 11.867 1.00 63.38 102 PRO A O 1
ATOM 752 N N . ASP A 1 103 ? -16.014 -22.981 13.627 1.00 58.28 103 ASP A N 1
ATOM 753 C CA . ASP A 1 103 ? -14.878 -23.458 14.422 1.00 58.28 103 ASP A CA 1
ATOM 754 C C . ASP A 1 103 ? -14.060 -24.541 13.687 1.00 58.28 103 ASP A C 1
ATOM 756 O O . ASP A 1 103 ? -14.668 -25.342 12.931 1.00 58.28 103 ASP A O 1
#

Sequence (103 aa):
MELFPLLRPAGNDTEVQFNDGLIFGSDSTYTFNKATDTLTVGCATIGPSTAVFQPASDSTTFFQVLDADGGTPILNIDSTNERVGIGTATPSTKLHLVGTNPD